Protein AF-A0A537XYC6-F1 (afdb_monomer_lite)

Radius of gyration: 56.8 Å; chains: 1; bounding box: 82×31×164 Å

Foldseek 3Di:
DVPVVVVVVVVVVVVVDDDDDDDDPDDDDPDPPDDPDDPPQDDLDPQWDQDPVRDTDGDDDPPPPPPPPPPDPPPDPDPDPDDDDPPQWDQDVVVRDTDGDD

pLDDT: mean 78.73, std 10.21, range [52.97, 94.44]

Secondary structure (DSSP, 8-state):
-HHHHHHHHHHHHHHT-------PPPPPPPP-PPP----------TTEEE-TTS-EEEPPPPTT---------------PPP-PPPTTEEEEGGGTEEEE--

Structure (mmCIF, N/CA/C/O backbone):
data_AF-A0A537XYC6-F1
#
_entry.id   AF-A0A537XYC6-F1
#
loop_
_atom_site.group_PDB
_atom_site.id
_atom_site.type_symbol
_atom_site.label_atom_id
_atom_site.label_alt_id
_atom_site.label_comp_id
_atom_site.label_asym_id
_atom_site.label_entity_id
_atom_site.label_seq_id
_atom_site.pdbx_PDB_ins_code
_atom_site.Cartn_x
_atom_site.Cartn_y
_atom_site.Cartn_z
_atom_site.occupancy
_atom_site.B_iso_or_equiv
_atom_site.auth_seq_id
_atom_site.auth_comp_id
_atom_site.auth_asym_id
_atom_site.auth_atom_id
_atom_site.pdbx_PDB_model_num
ATOM 1 N N . MET A 1 1 ? -46.114 -16.839 98.854 1.00 58.38 1 MET A N 1
ATOM 2 C CA . MET A 1 1 ? -46.642 -16.604 97.489 1.00 58.38 1 MET A CA 1
ATOM 3 C C . MET A 1 1 ? -46.129 -15.325 96.808 1.00 58.38 1 MET A C 1
ATOM 5 O O . MET A 1 1 ? -46.237 -15.244 95.597 1.00 58.38 1 MET A O 1
ATOM 9 N N . SER A 1 2 ? -45.515 -14.356 97.505 1.00 68.38 2 SER A N 1
ATOM 10 C CA . SER A 1 2 ? -45.094 -13.075 96.896 1.00 68.38 2 SER A CA 1
ATOM 11 C C . SER A 1 2 ? -43.821 -13.126 96.034 1.00 68.38 2 SER A C 1
ATOM 13 O O . SER A 1 2 ? -43.712 -12.383 95.066 1.00 68.38 2 SER A O 1
ATOM 15 N N . LYS A 1 3 ? -42.859 -14.011 96.336 1.00 68.31 3 LYS A N 1
ATOM 16 C CA . LYS A 1 3 ? -41.557 -14.040 95.635 1.00 68.31 3 LYS A CA 1
ATOM 17 C C . LYS A 1 3 ? -41.669 -14.526 94.185 1.00 68.31 3 LYS A C 1
ATOM 19 O O . LYS A 1 3 ? -41.035 -13.961 93.304 1.00 68.31 3 LYS A O 1
ATOM 24 N N . THR A 1 4 ? -42.500 -15.538 93.932 1.00 75.12 4 THR A N 1
ATOM 25 C CA . THR A 1 4 ? -42.738 -16.069 92.579 1.00 75.12 4 THR A CA 1
ATOM 26 C C . THR A 1 4 ? -43.513 -15.077 91.714 1.00 75.12 4 THR A C 1
ATOM 28 O O . THR A 1 4 ? -43.183 -14.910 90.545 1.00 75.12 4 THR A O 1
ATOM 31 N N . ALA A 1 5 ? -44.471 -14.353 92.304 1.00 74.50 5 ALA A N 1
ATOM 32 C CA . ALA A 1 5 ? -45.194 -13.276 91.632 1.00 74.50 5 ALA A CA 1
ATOM 33 C C . ALA A 1 5 ? -44.266 -12.110 91.241 1.00 74.50 5 ALA A C 1
ATOM 35 O O . ALA A 1 5 ? -44.355 -11.618 90.120 1.00 74.50 5 ALA A O 1
ATOM 36 N N . SER A 1 6 ? -43.320 -11.720 92.109 1.00 76.75 6 SER A N 1
ATOM 37 C CA . SER A 1 6 ? -42.313 -10.699 91.771 1.00 76.75 6 SER A CA 1
ATOM 38 C C . SER A 1 6 ? -41.383 -11.121 90.633 1.00 76.75 6 SER A C 1
ATOM 40 O O . SER A 1 6 ? -41.071 -10.299 89.776 1.00 76.75 6 SER A O 1
ATOM 42 N N . ILE A 1 7 ? -40.947 -12.384 90.598 1.00 82.81 7 ILE A N 1
ATOM 43 C CA . ILE A 1 7 ? -40.062 -12.879 89.529 1.00 82.81 7 ILE A CA 1
ATOM 44 C C . ILE A 1 7 ? -40.799 -12.882 88.185 1.00 82.81 7 ILE A C 1
ATOM 46 O O . ILE A 1 7 ? -40.258 -12.400 87.190 1.00 82.81 7 ILE A O 1
ATOM 50 N N . LEU A 1 8 ? -42.049 -13.361 88.167 1.00 79.75 8 LEU A N 1
ATOM 51 C CA . LEU A 1 8 ? -42.872 -13.372 86.958 1.00 79.75 8 LEU A CA 1
ATOM 52 C C . LEU A 1 8 ? -43.135 -11.945 86.448 1.00 79.75 8 LEU A C 1
ATOM 54 O O . LEU A 1 8 ? -43.017 -11.688 85.252 1.00 79.75 8 LEU A O 1
ATOM 58 N N . ALA A 1 9 ? -43.426 -11.009 87.358 1.00 82.75 9 ALA A N 1
ATOM 59 C CA . ALA A 1 9 ? -43.660 -9.608 87.022 1.00 82.75 9 ALA A CA 1
ATOM 60 C C . ALA A 1 9 ? -42.413 -8.933 86.421 1.00 82.75 9 ALA A C 1
ATOM 62 O O . ALA A 1 9 ? -42.525 -8.261 85.397 1.00 82.75 9 ALA A O 1
ATOM 63 N N . CYS A 1 10 ? -41.221 -9.149 86.991 1.00 77.75 10 CYS A N 1
ATOM 64 C CA . CYS A 1 10 ? -39.975 -8.603 86.436 1.00 77.75 10 CYS A CA 1
ATOM 65 C C . CYS A 1 10 ? -39.657 -9.154 85.039 1.00 77.75 10 CYS A C 1
ATOM 67 O O . CYS A 1 10 ? -39.234 -8.394 84.169 1.00 77.75 10 CYS A O 1
ATOM 69 N N . GLY A 1 11 ? -39.876 -10.454 84.809 1.00 79.56 11 GLY A N 1
ATOM 70 C CA . GLY A 1 11 ? -39.662 -11.064 83.493 1.00 79.56 11 GLY A CA 1
ATOM 71 C C . GLY A 1 11 ? -40.586 -10.479 82.422 1.00 79.56 11 GLY A C 1
ATOM 72 O O . GLY A 1 11 ? -40.138 -10.162 81.320 1.00 79.56 11 GLY A O 1
ATOM 73 N N . LEU A 1 12 ? -41.856 -10.257 82.774 1.00 80.50 12 LEU A N 1
ATOM 74 C CA . LEU A 1 12 ? -42.835 -9.637 81.882 1.00 80.50 12 LEU A CA 1
ATOM 75 C C . LEU A 1 12 ? -42.447 -8.193 81.551 1.00 80.50 12 LEU A C 1
ATOM 77 O O . LEU A 1 12 ? -42.420 -7.831 80.380 1.00 80.50 12 LEU A O 1
ATOM 81 N N . VAL A 1 13 ? -42.047 -7.396 82.547 1.00 79.88 13 VAL A N 1
ATOM 82 C CA . VAL A 1 13 ? -41.600 -6.008 82.333 1.00 79.88 13 VAL A CA 1
ATOM 83 C C . VAL A 1 13 ? -40.359 -5.937 81.437 1.00 79.88 13 VAL A C 1
ATOM 85 O O . VAL A 1 13 ? -40.307 -5.096 80.543 1.00 79.88 13 VAL A O 1
ATOM 88 N N . ALA A 1 14 ? -39.390 -6.841 81.608 1.00 72.38 14 ALA A N 1
ATOM 89 C CA . ALA A 1 14 ? -38.181 -6.870 80.783 1.00 72.38 14 ALA A CA 1
ATOM 90 C C . ALA A 1 14 ? -38.474 -7.179 79.302 1.00 72.38 14 ALA A C 1
ATOM 92 O O . ALA A 1 14 ? -37.805 -6.644 78.422 1.00 72.38 14 ALA A O 1
ATOM 93 N N . SER A 1 15 ? -39.501 -7.989 79.018 1.00 72.25 15 SER A N 1
ATOM 94 C CA . SER A 1 15 ? -39.877 -8.363 77.646 1.00 72.25 15 SER A CA 1
ATOM 95 C C . SER A 1 15 ? -40.546 -7.247 76.830 1.00 72.25 15 SER A C 1
ATOM 97 O O . SER A 1 15 ? -40.626 -7.353 75.609 1.00 72.25 15 SER A O 1
ATOM 99 N N . ILE A 1 16 ? -41.000 -6.167 77.478 1.00 76.12 16 ILE A N 1
ATOM 100 C CA . ILE A 1 16 ? -41.670 -5.037 76.806 1.00 76.12 16 ILE A CA 1
ATOM 101 C C . ILE A 1 16 ? -40.639 -4.067 76.197 1.00 76.12 16 ILE A C 1
ATOM 103 O O . ILE A 1 16 ? -40.950 -3.317 75.271 1.00 76.12 16 ILE A O 1
ATOM 107 N N . PHE A 1 17 ? -39.387 -4.097 76.664 1.00 73.50 17 PHE A N 1
ATOM 108 C CA . PHE A 1 17 ? -38.320 -3.247 76.140 1.00 73.50 17 PHE A CA 1
ATOM 109 C C . PHE A 1 17 ? -37.751 -3.829 74.843 1.00 73.50 17 PHE A C 1
ATOM 111 O O . PHE A 1 17 ? -36.822 -4.633 74.842 1.00 73.50 17 PHE A O 1
ATOM 118 N N . SER A 1 18 ? -38.318 -3.404 73.715 1.00 72.56 18 SER A N 1
ATOM 119 C CA . SER A 1 18 ? -37.757 -3.666 72.389 1.00 72.56 18 SER A CA 1
ATOM 120 C C . SER A 1 18 ? -36.712 -2.604 72.048 1.00 72.56 18 SER A C 1
ATOM 122 O O . SER A 1 18 ? -37.028 -1.420 71.940 1.00 72.56 18 SER A O 1
ATOM 124 N N . PHE A 1 19 ? -35.459 -3.017 71.870 1.00 71.88 19 PHE A N 1
ATOM 125 C CA . PHE A 1 19 ? -34.421 -2.149 71.320 1.00 71.88 19 PHE A CA 1
ATOM 126 C C . PHE A 1 19 ? -34.600 -2.081 69.802 1.00 71.88 19 PHE A C 1
ATOM 128 O O . PHE A 1 19 ? -34.499 -3.096 69.115 1.00 71.88 19 PHE A O 1
ATOM 135 N N . ASN A 1 20 ? -34.874 -0.893 69.263 1.00 70.81 20 ASN A N 1
ATOM 136 C CA . ASN A 1 20 ? -34.903 -0.702 67.817 1.00 70.81 20 ASN A CA 1
ATOM 137 C C . ASN A 1 20 ? -33.466 -0.787 67.280 1.00 70.81 20 ASN A C 1
ATOM 139 O O . ASN A 1 20 ? -32.637 0.078 67.562 1.00 70.81 20 ASN A O 1
ATOM 143 N N . ALA A 1 21 ? -33.157 -1.830 66.509 1.00 71.50 21 ALA A N 1
ATOM 144 C CA . ALA A 1 21 ? -31.910 -1.903 65.760 1.00 71.50 21 ALA A CA 1
ATOM 145 C C . ALA A 1 21 ? -32.024 -0.978 64.542 1.00 71.50 21 ALA A C 1
ATOM 147 O O . ALA A 1 21 ? -32.682 -1.304 63.555 1.00 71.50 21 ALA A O 1
ATOM 148 N N . HIS A 1 22 ? -31.423 0.207 64.620 1.00 71.12 22 HIS A N 1
ATOM 149 C CA . HIS A 1 22 ? -31.373 1.124 63.486 1.00 71.12 22 HIS A CA 1
ATOM 150 C C . HIS A 1 22 ? -30.226 0.691 62.568 1.00 71.12 22 HIS A C 1
ATOM 152 O O . HIS A 1 22 ? -29.055 0.894 62.887 1.00 71.12 22 HIS A O 1
ATOM 158 N N . ALA A 1 23 ? -30.549 0.079 61.429 1.00 69.75 23 ALA A N 1
ATOM 159 C CA . ALA A 1 23 ? -29.589 -0.052 60.343 1.00 69.75 23 ALA A CA 1
ATOM 160 C C . ALA A 1 23 ? -29.431 1.328 59.695 1.00 69.75 23 ALA A C 1
ATOM 162 O O . ALA A 1 23 ? -30.391 1.875 59.152 1.00 69.75 23 ALA A O 1
ATOM 163 N N . PHE A 1 24 ? -28.236 1.915 59.771 1.00 75.62 24 PHE A N 1
ATOM 164 C CA . PHE A 1 24 ? -27.936 3.081 58.947 1.00 75.62 24 PHE A CA 1
ATOM 165 C C . PHE A 1 24 ? -28.016 2.667 57.473 1.00 75.62 24 PHE A C 1
ATOM 167 O O . PHE A 1 24 ? -27.570 1.564 57.137 1.00 75.62 24 PHE A O 1
ATOM 174 N N . PRO A 1 25 ? -28.572 3.509 56.584 1.00 72.06 25 PRO A N 1
ATOM 175 C CA . PRO A 1 25 ? -28.483 3.241 55.160 1.00 72.06 25 PRO A CA 1
ATOM 176 C C . PRO A 1 25 ? -27.003 3.098 54.797 1.00 72.06 25 PRO A C 1
ATOM 178 O O . PRO A 1 25 ? -26.179 3.940 55.162 1.00 72.06 25 PRO A O 1
ATOM 181 N N . GLY A 1 26 ? -26.665 1.996 54.124 1.00 72.06 26 GLY A N 1
ATOM 182 C CA . GLY A 1 26 ? -25.331 1.809 53.569 1.00 72.06 26 GLY A CA 1
ATOM 183 C C . GLY A 1 26 ? -24.992 3.005 52.685 1.00 72.06 26 GLY A C 1
ATOM 184 O O . GLY A 1 26 ? -25.859 3.513 51.972 1.00 72.06 26 GLY A O 1
ATOM 185 N N . SER A 1 27 ? -23.753 3.488 52.770 1.00 77.38 27 SER A N 1
ATOM 186 C CA . SER A 1 27 ? -23.312 4.629 51.970 1.00 77.38 27 SER A CA 1
ATOM 187 C C . SER A 1 27 ? -23.618 4.384 50.494 1.00 77.38 27 SER A C 1
ATOM 189 O O . SER A 1 27 ? -23.333 3.298 49.982 1.00 77.38 27 SER A O 1
ATOM 191 N N . SER A 1 28 ? -24.141 5.396 49.803 1.00 74.12 28 SER A N 1
ATOM 192 C CA . SER A 1 28 ? -24.266 5.375 48.348 1.00 74.12 28 SER A CA 1
ATOM 193 C C . SER A 1 28 ? -22.919 4.992 47.735 1.00 74.12 28 SER A C 1
ATOM 195 O O . SER A 1 28 ? -21.891 5.568 48.101 1.00 74.12 28 SER A O 1
ATOM 197 N N . ALA A 1 29 ? -22.909 4.032 46.809 1.00 74.44 29 ALA A N 1
ATOM 198 C CA . ALA A 1 29 ? -21.708 3.750 46.035 1.00 74.44 29 ALA A CA 1
ATOM 199 C C . ALA A 1 29 ? -21.239 5.045 45.337 1.00 74.44 29 ALA A C 1
ATOM 201 O O . ALA A 1 29 ? -22.090 5.848 44.920 1.00 74.44 29 ALA A O 1
ATOM 202 N N . PRO A 1 30 ? -19.916 5.270 45.207 1.00 72.31 30 PRO A N 1
ATOM 203 C CA . PRO A 1 30 ? -19.398 6.373 44.413 1.00 72.31 30 PRO A CA 1
ATOM 204 C C . PRO A 1 30 ? -20.050 6.343 43.031 1.00 72.31 30 PRO A C 1
ATOM 206 O O . PRO A 1 30 ? -19.964 5.346 42.314 1.00 72.31 30 PRO A O 1
ATOM 209 N N . GLN A 1 31 ? -20.746 7.423 42.682 1.00 70.88 31 GLN A N 1
ATOM 210 C CA . GLN A 1 31 ? -21.244 7.612 41.327 1.00 70.88 31 GLN A CA 1
ATOM 211 C C . GLN A 1 31 ? -19.989 7.727 40.453 1.00 70.88 31 GLN A C 1
ATOM 213 O O . GLN A 1 31 ? -19.171 8.619 40.687 1.00 70.88 31 GLN A O 1
ATOM 218 N N . VAL A 1 32 ? -19.791 6.825 39.490 1.00 71.44 32 VAL A N 1
ATOM 219 C CA . VAL A 1 32 ? -18.728 7.011 38.497 1.00 71.44 32 VAL A CA 1
ATOM 220 C C . VAL A 1 32 ? -19.099 8.266 37.718 1.00 71.44 32 VAL A C 1
ATOM 222 O O . VAL A 1 32 ? -20.121 8.285 37.032 1.00 71.44 32 VAL A O 1
ATOM 225 N N . ALA A 1 33 ? -18.319 9.334 37.894 1.00 72.00 33 ALA A N 1
ATOM 226 C CA . ALA A 1 33 ? -18.504 10.566 37.145 1.00 72.00 33 ALA A CA 1
ATOM 227 C C . ALA A 1 33 ? -18.507 10.234 35.648 1.00 72.00 33 ALA A C 1
ATOM 229 O O . ALA A 1 33 ? -17.676 9.447 35.185 1.00 72.00 33 ALA A O 1
ATOM 230 N N . ALA A 1 34 ? -19.457 10.803 34.904 1.00 69.81 34 ALA A N 1
ATOM 231 C CA . ALA A 1 34 ? -19.439 10.706 33.454 1.00 69.81 34 ALA A CA 1
ATOM 232 C C . ALA A 1 34 ? -18.068 11.189 32.960 1.00 69.81 34 ALA A C 1
ATOM 234 O O . ALA A 1 34 ? -17.579 12.230 33.393 1.00 69.81 34 ALA A O 1
ATOM 235 N N . SER A 1 35 ? -17.417 10.384 32.122 1.00 70.56 35 SER A N 1
ATOM 236 C CA . SER A 1 35 ? -16.099 10.715 31.592 1.00 70.56 35 SER A CA 1
ATOM 237 C C . SER A 1 35 ? -16.202 11.980 30.739 1.00 70.56 35 SER A C 1
ATOM 239 O O . SER A 1 35 ? -16.887 11.966 29.719 1.00 70.56 35 SER A O 1
ATOM 241 N N . ASP A 1 36 ? -15.475 13.037 31.107 1.00 70.19 36 ASP A N 1
ATOM 242 C CA . ASP A 1 36 ? -15.291 14.241 30.276 1.00 70.19 36 ASP A CA 1
ATOM 243 C C . ASP A 1 36 ? -14.442 13.965 29.012 1.00 70.19 36 ASP A C 1
ATOM 245 O O . ASP A 1 36 ? -14.130 14.868 28.234 1.00 70.19 36 ASP A O 1
ATOM 249 N N . ILE A 1 37 ? -14.040 12.710 28.782 1.00 70.94 37 ILE A N 1
ATOM 250 C CA . ILE A 1 37 ? -13.275 12.299 27.606 1.00 70.94 37 ILE A CA 1
ATOM 251 C C . ILE A 1 37 ? -14.238 11.996 26.459 1.00 70.94 37 ILE A C 1
ATOM 253 O O . ILE A 1 37 ? -14.828 10.918 26.380 1.00 70.94 37 ILE A O 1
ATOM 257 N N . ILE A 1 38 ? -14.341 12.938 25.524 1.00 69.00 38 ILE A N 1
ATOM 258 C CA . ILE A 1 38 ? -14.918 12.693 24.201 1.00 69.00 38 ILE A CA 1
ATOM 259 C C . ILE A 1 38 ? -13.915 11.839 23.421 1.00 69.00 38 ILE A C 1
ATOM 261 O O . ILE A 1 38 ? -12.792 12.277 23.166 1.00 69.00 38 ILE A O 1
ATOM 265 N N . GLU A 1 39 ? -14.300 10.621 23.032 1.00 69.44 39 GLU A N 1
ATOM 266 C CA . GLU A 1 39 ? -13.439 9.770 22.212 1.00 69.44 39 GLU A CA 1
ATOM 267 C C . GLU A 1 39 ? -13.253 10.406 20.825 1.00 69.44 39 GLU A C 1
ATOM 269 O O . GLU A 1 39 ? -14.094 10.303 19.927 1.00 69.44 39 GLU A O 1
ATOM 274 N N . VAL A 1 40 ? -12.123 11.087 20.632 1.00 67.12 40 VAL A N 1
ATOM 275 C CA . VAL A 1 40 ? -11.683 11.553 19.317 1.00 67.12 40 VAL A CA 1
ATOM 276 C C . VAL A 1 40 ? -11.243 10.319 18.545 1.00 67.12 40 VAL A C 1
ATOM 278 O O . VAL A 1 40 ? -10.089 9.930 18.636 1.00 67.12 40 VAL A O 1
ATOM 281 N N . ARG A 1 41 ? -12.207 9.690 17.857 1.00 70.69 41 ARG A N 1
ATOM 282 C CA . ARG A 1 41 ? -12.093 8.599 16.872 1.00 70.69 41 ARG A CA 1
ATOM 283 C C . ARG A 1 41 ? -10.851 7.703 17.090 1.00 70.69 41 ARG A C 1
ATOM 285 O O . ARG A 1 41 ? -9.742 8.107 16.758 1.00 70.69 41 ARG A O 1
ATOM 292 N N . GLY A 1 42 ? -11.037 6.459 17.546 1.00 81.88 42 GLY A N 1
ATOM 293 C CA . GLY A 1 42 ? -9.963 5.534 17.959 1.00 81.88 42 GLY A CA 1
ATOM 294 C C . GLY A 1 42 ? -8.756 5.356 17.017 1.00 81.88 42 GLY A C 1
ATOM 295 O O . GLY A 1 42 ? -8.755 5.751 15.860 1.00 81.88 42 GLY A O 1
ATOM 296 N N . PHE A 1 43 ? -7.666 4.767 17.484 1.00 85.94 43 PHE A N 1
ATOM 297 C CA . PHE A 1 43 ? -6.454 4.600 16.672 1.00 85.94 43 PHE A CA 1
ATOM 298 C C . PHE A 1 43 ? -6.675 3.689 15.437 1.00 85.94 43 PHE A C 1
ATOM 300 O O . PHE A 1 43 ? -7.309 2.646 15.551 1.00 85.94 43 PHE A O 1
ATOM 307 N N . CYS A 1 44 ? -6.139 4.054 14.259 1.00 89.69 44 CYS A N 1
ATOM 308 C CA . CYS A 1 44 ? -6.302 3.263 13.021 1.00 89.69 44 CYS A CA 1
ATOM 309 C C . CYS A 1 44 ? -5.401 2.021 12.921 1.00 89.69 44 CYS A C 1
ATOM 311 O O . CYS A 1 44 ? -5.596 1.211 12.019 1.00 89.69 44 CYS A O 1
ATOM 313 N N . GLY A 1 45 ? -4.422 1.866 13.812 1.00 91.12 45 GLY A N 1
ATOM 314 C CA . GLY A 1 45 ? -3.405 0.822 13.700 1.00 91.12 45 GLY A CA 1
ATOM 315 C C . GLY A 1 45 ? -2.114 1.313 13.039 1.00 91.12 45 GLY A C 1
ATOM 316 O O . GLY A 1 45 ? -2.086 2.311 12.317 1.00 91.12 45 GLY A O 1
ATOM 317 N N . LEU A 1 46 ? -1.017 0.599 13.301 1.00 89.88 46 LEU A N 1
ATOM 318 C CA . LEU A 1 46 ? 0.278 0.842 12.662 1.00 89.88 46 LEU A CA 1
ATOM 319 C C . LEU A 1 46 ? 0.185 0.559 11.157 1.00 89.88 46 LEU A C 1
ATOM 321 O O . LEU A 1 46 ? -0.299 -0.495 10.757 1.00 89.88 46 LEU A O 1
ATOM 325 N N . GLY A 1 47 ? 0.672 1.483 10.327 1.00 89.25 47 GLY A N 1
ATOM 326 C CA . GLY A 1 47 ? 0.624 1.340 8.866 1.00 89.25 47 GLY A CA 1
ATOM 327 C C . GLY A 1 47 ? -0.669 1.839 8.213 1.00 89.25 47 GLY A C 1
ATOM 328 O O . GLY A 1 47 ? -0.812 1.69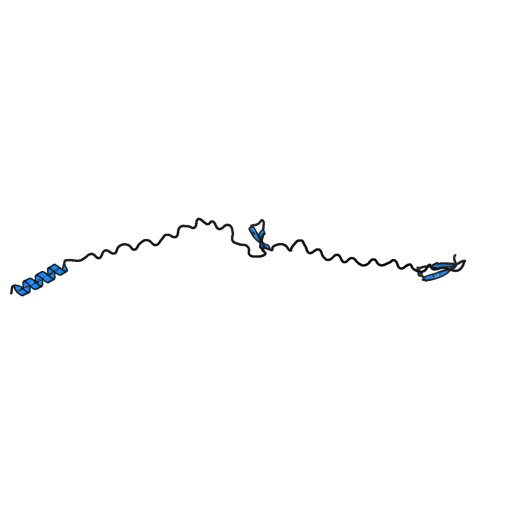2 7.003 1.00 89.25 47 GLY A O 1
ATOM 329 N N . PHE A 1 48 ? -1.579 2.450 8.978 1.00 92.81 48 PHE A N 1
ATOM 330 C CA . PHE A 1 48 ? -2.840 3.000 8.482 1.00 92.81 48 PHE A CA 1
ATOM 331 C C . PHE A 1 48 ? -3.036 4.443 8.960 1.00 92.81 48 PHE A C 1
ATOM 333 O O . PHE A 1 48 ? -2.614 4.813 10.058 1.00 92.81 48 PHE A O 1
ATOM 340 N N . HIS A 1 49 ? -3.720 5.255 8.157 1.00 91.69 49 HIS A N 1
ATOM 341 C CA . HIS A 1 49 ? -4.131 6.613 8.520 1.00 91.69 49 HIS A CA 1
ATOM 342 C C . HIS A 1 49 ? -5.614 6.827 8.217 1.00 91.69 49 HIS A C 1
ATOM 344 O O . HIS A 1 49 ? -6.253 6.031 7.532 1.00 91.69 49 HIS A O 1
ATOM 350 N N . ARG A 1 50 ? -6.196 7.906 8.746 1.00 92.31 50 ARG A N 1
ATOM 351 C CA . ARG A 1 50 ? -7.576 8.276 8.417 1.00 92.31 50 ARG A CA 1
ATOM 352 C C . ARG A 1 50 ? -7.644 8.933 7.052 1.00 92.31 50 ARG A C 1
ATOM 354 O O . ARG A 1 50 ? -7.027 9.973 6.845 1.00 92.31 50 ARG A O 1
ATOM 361 N N . GLY A 1 51 ? -8.437 8.349 6.162 1.00 90.25 51 GLY A N 1
ATOM 362 C CA . GLY A 1 51 ? -8.767 8.948 4.880 1.00 90.25 51 GLY A CA 1
ATOM 363 C C . GLY A 1 51 ? -9.789 10.090 5.012 1.00 90.25 51 GLY A C 1
ATOM 364 O O . GLY A 1 51 ? -10.399 10.267 6.071 1.00 90.25 51 GLY A O 1
ATOM 365 N N . PRO A 1 52 ? -10.050 10.831 3.922 1.00 90.06 52 PRO A N 1
ATOM 366 C CA . PRO A 1 52 ? -10.966 11.979 3.915 1.00 90.06 52 PRO A CA 1
ATOM 367 C C . PRO A 1 52 ? -12.406 11.642 4.327 1.00 90.06 52 PRO A C 1
ATOM 369 O O . PRO A 1 52 ? -13.096 12.465 4.917 1.00 90.06 52 PRO A O 1
ATOM 372 N N . TYR A 1 53 ? -12.844 10.408 4.065 1.00 91.50 53 TYR A N 1
ATOM 373 C CA . TYR A 1 53 ? -14.174 9.908 4.431 1.00 91.50 53 TYR A CA 1
ATOM 374 C C . TYR A 1 53 ? -14.228 9.292 5.840 1.00 91.50 53 TYR A C 1
ATOM 376 O O . TYR A 1 53 ? -15.221 8.681 6.221 1.00 91.50 53 TYR A O 1
ATOM 384 N N . GLY A 1 54 ? -13.155 9.419 6.628 1.00 88.88 54 GLY A N 1
ATOM 385 C CA . GLY A 1 54 ? -13.092 8.957 8.016 1.00 88.88 54 GLY A CA 1
ATOM 386 C C . GLY A 1 54 ? -12.774 7.471 8.211 1.00 88.88 54 GLY A C 1
ATOM 387 O O . GLY A 1 54 ? -12.563 7.062 9.354 1.00 88.88 54 GLY A O 1
ATOM 388 N N . ALA A 1 55 ? -12.694 6.683 7.135 1.00 90.75 55 ALA A N 1
ATOM 389 C CA . ALA A 1 55 ? -12.227 5.297 7.170 1.00 90.75 55 ALA A CA 1
ATOM 390 C C . ALA A 1 55 ? -10.707 5.216 7.402 1.00 90.75 55 ALA A C 1
ATOM 392 O O . ALA A 1 55 ? -9.961 6.098 6.975 1.00 90.75 55 ALA A O 1
ATOM 393 N N . CYS A 1 56 ? -10.242 4.147 8.050 1.00 92.38 56 CYS A N 1
ATOM 394 C CA . CYS A 1 56 ? -8.815 3.844 8.140 1.00 92.38 56 CYS A CA 1
ATOM 395 C C . CYS A 1 56 ? -8.345 3.217 6.821 1.00 92.38 56 CYS A C 1
ATOM 397 O O . CYS A 1 56 ? -8.883 2.198 6.392 1.00 92.38 56 CYS A O 1
ATOM 399 N N . VAL A 1 57 ? -7.362 3.836 6.173 1.00 92.75 57 VAL A N 1
ATOM 400 C CA . VAL A 1 57 ? -6.801 3.411 4.886 1.00 92.75 57 VAL A CA 1
ATOM 401 C C . VAL A 1 57 ? -5.314 3.075 5.041 1.00 92.75 57 VAL A C 1
ATOM 403 O O . VAL A 1 57 ? -4.655 3.665 5.903 1.00 92.75 57 VAL A O 1
ATOM 406 N N . PRO A 1 58 ? -4.766 2.132 4.250 1.00 91.62 58 PRO A N 1
ATOM 407 C CA . PRO A 1 58 ? -3.343 1.812 4.293 1.00 91.62 58 PRO A CA 1
ATOM 408 C C . PRO A 1 58 ? -2.490 3.046 4.003 1.00 91.62 58 PRO A C 1
ATOM 410 O O . PRO A 1 58 ? -2.826 3.872 3.150 1.00 91.62 58 PRO A O 1
ATOM 413 N N . ASN A 1 59 ? -1.353 3.157 4.680 1.00 88.38 59 ASN A N 1
ATOM 414 C CA . ASN A 1 59 ? -0.317 4.093 4.279 1.00 88.38 59 ASN A CA 1
ATOM 415 C C . ASN A 1 59 ? 0.152 3.708 2.873 1.00 88.38 59 ASN A C 1
ATOM 417 O O . ASN A 1 59 ? 0.413 2.536 2.598 1.00 88.38 59 ASN A O 1
ATOM 421 N N . GLY A 1 60 ? 0.218 4.691 1.973 1.00 80.12 60 GLY A N 1
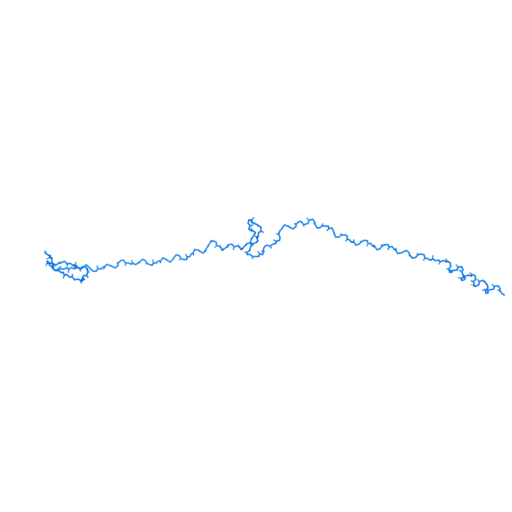ATOM 422 C CA . GLY A 1 60 ? 0.745 4.467 0.632 1.00 80.12 60 GLY A CA 1
ATOM 423 C C . GLY A 1 60 ? 2.154 3.879 0.698 1.00 80.12 60 GLY A C 1
ATOM 424 O O . GLY A 1 60 ? 2.892 4.110 1.660 1.00 80.12 60 GLY A O 1
ATOM 425 N N . VAL A 1 61 ? 2.533 3.119 -0.332 1.00 71.19 61 VAL A N 1
ATOM 426 C CA . VAL A 1 61 ? 3.937 2.737 -0.508 1.00 71.19 61 VAL A CA 1
ATOM 427 C C . VAL A 1 61 ? 4.787 4.011 -0.494 1.00 71.19 61 VAL A C 1
ATOM 429 O O . VAL A 1 61 ? 4.356 5.016 -1.069 1.00 71.19 61 VAL A O 1
ATOM 432 N N . PRO A 1 62 ? 5.965 4.013 0.159 1.00 65.62 62 PRO A N 1
ATOM 433 C CA . PRO A 1 62 ? 6.881 5.137 0.066 1.00 65.62 62 PRO A CA 1
ATOM 434 C C . PRO A 1 62 ? 7.045 5.486 -1.411 1.00 65.62 62 PRO A C 1
ATOM 436 O O . PRO A 1 62 ? 7.355 4.606 -2.220 1.00 65.62 62 PRO A O 1
ATOM 439 N N . TYR A 1 63 ? 6.773 6.738 -1.774 1.00 54.22 63 TYR A N 1
ATOM 440 C CA . TYR A 1 63 ? 7.051 7.269 -3.104 1.00 54.22 63 TYR A CA 1
ATOM 441 C C . TYR A 1 63 ? 8.561 7.116 -3.342 1.00 54.22 63 TYR A C 1
ATOM 443 O O . TYR A 1 63 ? 9.358 7.942 -2.909 1.00 54.22 63 TYR A O 1
ATOM 451 N N . GLY A 1 64 ? 8.970 5.979 -3.895 1.00 52.97 64 GLY A N 1
ATOM 452 C CA . GLY A 1 64 ? 10.366 5.551 -3.837 1.00 52.97 64 GLY A CA 1
ATOM 453 C C . GLY A 1 64 ? 10.672 4.234 -4.540 1.00 52.97 64 GLY A C 1
ATOM 454 O O . GLY A 1 64 ? 11.842 3.922 -4.726 1.00 52.97 64 GLY A O 1
ATOM 455 N N . TYR A 1 65 ? 9.668 3.496 -5.025 1.00 57.94 65 TYR A N 1
ATOM 456 C CA . TYR A 1 65 ? 9.905 2.490 -6.062 1.00 57.94 65 TYR A CA 1
ATOM 457 C C . TYR A 1 65 ? 10.103 3.186 -7.411 1.00 57.94 65 TYR A C 1
ATOM 459 O O . TYR A 1 65 ? 9.271 3.111 -8.312 1.00 57.94 65 TYR A O 1
ATOM 467 N N . VAL A 1 66 ? 11.226 3.891 -7.544 1.00 63.75 66 VAL A N 1
ATOM 468 C CA . VAL A 1 66 ? 11.810 4.129 -8.859 1.00 63.75 66 VAL A CA 1
ATOM 469 C C . VAL A 1 66 ? 12.303 2.760 -9.310 1.00 63.75 66 VAL A C 1
ATOM 471 O O . VAL A 1 66 ? 13.214 2.198 -8.702 1.00 63.75 66 VAL A O 1
ATOM 474 N N . ALA A 1 67 ? 11.658 2.180 -10.322 1.00 66.62 67 ALA A N 1
ATOM 475 C CA . ALA A 1 67 ? 12.202 0.996 -10.972 1.00 66.62 67 ALA A CA 1
ATOM 476 C C . ALA A 1 67 ? 13.657 1.309 -11.368 1.00 66.62 67 ALA A C 1
ATOM 478 O O . ALA A 1 67 ? 13.897 2.392 -11.910 1.00 66.62 67 ALA A O 1
ATOM 479 N N . PRO A 1 68 ? 14.634 0.434 -11.071 1.00 67.12 68 PRO A N 1
ATOM 480 C CA . PRO A 1 68 ? 16.019 0.704 -11.419 1.00 67.12 68 PRO A CA 1
ATOM 481 C C . PRO A 1 68 ? 16.105 1.000 -12.917 1.00 67.12 68 PRO A C 1
ATOM 483 O O . PRO A 1 68 ? 15.699 0.187 -13.747 1.00 67.12 68 PRO A O 1
ATOM 486 N N . VAL A 1 69 ? 16.597 2.194 -13.257 1.00 71.25 69 VAL A N 1
ATOM 487 C CA . VAL A 1 69 ? 16.871 2.570 -14.643 1.00 71.25 69 VAL A CA 1
ATOM 488 C C . VAL A 1 69 ? 18.017 1.683 -15.110 1.00 71.25 69 VAL A C 1
ATOM 490 O O . VAL A 1 69 ? 19.177 1.914 -14.775 1.00 71.25 69 VAL A O 1
ATOM 493 N N . VAL A 1 70 ? 17.686 0.627 -15.851 1.00 71.62 70 VAL A N 1
ATOM 494 C CA . VAL A 1 70 ? 18.680 -0.205 -16.524 1.00 71.62 70 VAL A CA 1
ATOM 495 C C . VAL A 1 70 ? 19.233 0.623 -17.677 1.00 71.62 70 VAL A C 1
ATOM 497 O O . VAL A 1 70 ? 18.620 0.725 -18.738 1.00 71.62 70 VAL A O 1
ATOM 500 N N . VAL A 1 71 ? 20.385 1.257 -17.461 1.00 73.81 71 VAL A N 1
ATOM 501 C CA . VAL A 1 71 ? 21.143 1.868 -18.553 1.00 73.81 71 VAL A CA 1
ATOM 502 C C . VAL A 1 71 ? 21.719 0.717 -19.367 1.00 73.81 71 VAL A C 1
ATOM 504 O O . VAL A 1 71 ? 22.681 0.071 -18.948 1.00 73.81 71 VAL A O 1
ATOM 507 N N . ALA A 1 72 ? 21.101 0.419 -20.511 1.00 77.31 72 ALA A N 1
ATOM 508 C CA . ALA A 1 72 ? 21.693 -0.501 -21.467 1.00 77.31 72 ALA A CA 1
ATOM 509 C C . ALA A 1 72 ? 23.075 0.049 -21.865 1.00 77.31 72 ALA A C 1
ATOM 511 O O . ALA A 1 72 ? 23.180 1.241 -22.177 1.00 77.31 72 ALA A O 1
ATOM 512 N N . PRO A 1 73 ? 24.143 -0.767 -21.833 1.00 72.62 73 PRO A N 1
ATOM 513 C CA . PRO A 1 73 ? 25.438 -0.321 -22.314 1.00 72.62 73 PRO A CA 1
ATOM 514 C C . PR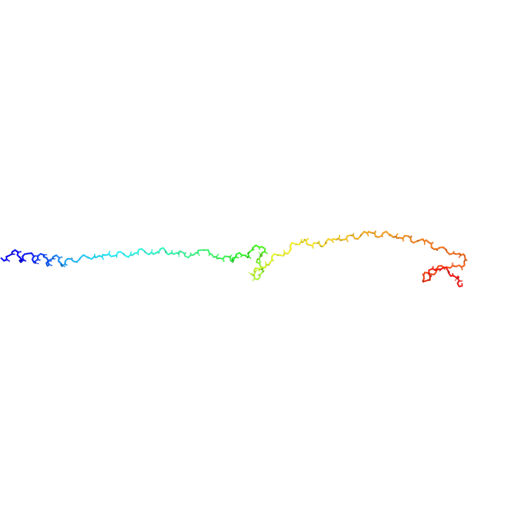O A 1 73 ? 25.295 0.135 -23.766 1.00 72.62 73 PRO A C 1
ATOM 516 O O . PRO A 1 73 ? 24.618 -0.514 -24.566 1.00 72.62 73 PRO A O 1
ATOM 519 N N . TYR A 1 74 ? 25.922 1.266 -24.096 1.00 73.00 74 TYR A N 1
ATOM 520 C CA . TYR A 1 74 ? 25.992 1.755 -25.467 1.00 73.00 74 TYR A CA 1
ATOM 521 C C . TYR A 1 74 ? 26.553 0.639 -26.352 1.00 73.00 74 TYR A C 1
ATOM 523 O O . TYR A 1 74 ? 27.712 0.249 -26.211 1.00 73.00 74 TYR A O 1
ATOM 531 N N . ALA A 1 75 ? 25.728 0.115 -27.260 1.00 72.94 75 ALA A N 1
ATOM 532 C CA . ALA A 1 75 ? 26.214 -0.755 -28.315 1.00 72.94 75 ALA A CA 1
ATOM 533 C C . ALA A 1 75 ? 27.122 0.101 -29.201 1.00 72.94 75 ALA A C 1
ATOM 535 O O . ALA A 1 75 ? 26.650 1.013 -29.883 1.00 72.94 75 ALA A O 1
ATOM 536 N N . ALA A 1 76 ? 28.432 -0.140 -29.140 1.00 72.75 76 ALA A N 1
ATOM 537 C CA . ALA A 1 76 ? 29.361 0.518 -30.042 1.00 72.75 76 ALA A CA 1
ATOM 538 C C . ALA A 1 76 ? 28.908 0.238 -31.486 1.00 72.75 76 ALA A C 1
ATOM 540 O O . ALA A 1 76 ? 28.605 -0.918 -31.804 1.00 72.75 76 ALA A O 1
ATOM 541 N N . PRO A 1 77 ? 28.832 1.255 -32.364 1.00 69.31 77 PRO A N 1
ATOM 542 C CA . PRO A 1 77 ? 28.507 1.018 -33.757 1.00 69.31 77 PRO A CA 1
ATOM 543 C C . PRO A 1 77 ? 29.601 0.127 -34.346 1.00 69.31 77 PRO A C 1
ATOM 545 O O . PRO A 1 77 ? 30.759 0.528 -34.464 1.00 69.31 77 PRO A O 1
ATOM 548 N N . VAL A 1 78 ? 29.237 -1.108 -34.687 1.00 73.19 78 VAL A N 1
ATOM 549 C CA . VAL A 1 78 ? 30.097 -1.996 -35.465 1.00 73.19 78 VAL A CA 1
ATOM 550 C C . VAL A 1 78 ? 30.306 -1.331 -36.817 1.00 73.19 78 VAL A C 1
ATOM 552 O O . VAL A 1 78 ? 29.389 -1.253 -37.633 1.00 73.19 78 VAL A O 1
ATOM 555 N N . VAL A 1 79 ? 31.511 -0.805 -37.042 1.00 72.25 79 VAL A N 1
ATOM 556 C CA . VAL A 1 79 ? 31.910 -0.298 -38.354 1.00 72.25 79 VAL A CA 1
ATOM 557 C C . VAL A 1 79 ? 31.993 -1.505 -39.276 1.00 72.25 79 VAL A C 1
ATOM 559 O O . VAL A 1 79 ? 32.962 -2.263 -39.240 1.00 72.25 79 VAL A O 1
ATOM 562 N N . ALA A 1 80 ? 30.949 -1.715 -40.077 1.00 71.75 80 ALA A N 1
ATOM 563 C CA . ALA A 1 80 ? 30.982 -2.728 -41.115 1.00 71.75 80 ALA A CA 1
ATOM 564 C C . ALA A 1 80 ? 32.140 -2.401 -42.076 1.00 71.75 80 ALA A C 1
ATOM 566 O O . ALA A 1 80 ? 32.311 -1.234 -42.454 1.00 71.75 80 ALA A O 1
ATOM 567 N N . PRO A 1 81 ? 32.961 -3.390 -42.468 1.00 72.56 81 PRO A N 1
ATOM 568 C CA . PRO A 1 81 ? 34.011 -3.156 -43.442 1.00 72.56 81 PRO A CA 1
ATOM 569 C C . PRO A 1 81 ? 33.400 -2.590 -44.726 1.00 72.56 81 PRO A C 1
ATOM 571 O O . PRO A 1 81 ? 32.380 -3.076 -45.218 1.00 72.56 81 PRO A O 1
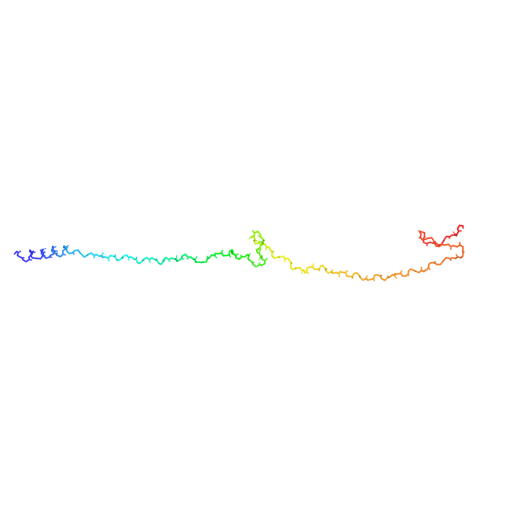ATOM 574 N N . ARG A 1 82 ? 34.028 -1.540 -45.265 1.00 75.75 82 ARG A N 1
ATOM 575 C CA . ARG A 1 82 ? 33.631 -0.953 -46.548 1.00 75.75 82 ARG A CA 1
ATOM 576 C C . ARG A 1 82 ? 33.707 -2.035 -47.627 1.00 75.75 82 ARG A C 1
ATOM 578 O O . ARG A 1 82 ? 34.779 -2.583 -47.879 1.00 75.75 82 ARG A O 1
ATOM 585 N N . VAL A 1 83 ? 32.578 -2.358 -48.252 1.00 85.00 83 VAL A N 1
ATOM 586 C CA . VAL A 1 83 ? 32.564 -3.315 -49.361 1.00 85.00 83 VAL A CA 1
ATOM 587 C C . VAL A 1 83 ? 33.032 -2.589 -50.618 1.00 85.00 83 VAL A C 1
ATOM 589 O O . VAL A 1 83 ? 32.375 -1.658 -51.079 1.00 85.00 83 VAL A O 1
ATOM 592 N N . VAL A 1 84 ? 34.191 -2.985 -51.147 1.00 90.44 84 VAL A N 1
ATOM 593 C CA . VAL A 1 84 ? 34.777 -2.410 -52.367 1.00 90.44 84 VAL A CA 1
ATOM 594 C C . VAL A 1 84 ? 34.555 -3.382 -53.519 1.00 90.44 84 VAL A C 1
ATOM 596 O O . VAL A 1 84 ? 34.991 -4.529 -53.449 1.00 90.44 84 VAL A O 1
ATOM 599 N N . CYS A 1 85 ? 33.887 -2.920 -54.576 1.00 92.06 85 CYS A N 1
ATOM 600 C CA . CYS A 1 85 ? 33.685 -3.693 -55.798 1.00 92.06 85 CYS A CA 1
ATOM 601 C C . CYS A 1 85 ? 34.729 -3.333 -56.872 1.00 92.06 85 CYS A C 1
ATOM 603 O O . CYS A 1 85 ? 35.230 -2.206 -56.881 1.00 92.06 85 CYS A O 1
ATOM 605 N N . PRO A 1 86 ? 35.053 -4.266 -57.789 1.00 92.12 86 PRO A N 1
ATOM 606 C CA . PRO A 1 86 ? 35.863 -3.973 -58.969 1.00 92.12 86 PRO A CA 1
ATOM 607 C C . PRO A 1 86 ? 35.229 -2.901 -59.868 1.00 92.12 86 PRO A C 1
ATOM 609 O O . PRO A 1 86 ? 34.025 -2.651 -59.806 1.00 92.12 86 PRO A O 1
ATOM 612 N N . TYR A 1 87 ? 36.032 -2.300 -60.748 1.00 92.81 87 TYR A N 1
ATOM 613 C CA . TYR A 1 87 ? 35.544 -1.317 -61.718 1.00 92.81 87 TYR A CA 1
ATOM 614 C C . TYR A 1 87 ? 34.450 -1.919 -62.619 1.00 92.81 87 TYR A C 1
ATOM 616 O O . TYR A 1 87 ? 34.615 -3.023 -63.135 1.00 92.81 87 TYR A O 1
ATOM 624 N N . GLY A 1 88 ? 33.336 -1.200 -62.790 1.00 92.81 88 GLY A N 1
ATOM 625 C CA . GLY A 1 88 ? 32.157 -1.674 -63.534 1.00 92.81 88 GLY A CA 1
ATOM 626 C C . GLY A 1 88 ? 31.172 -2.523 -62.718 1.00 92.81 88 GLY A C 1
ATOM 627 O O . GLY A 1 88 ? 30.241 -3.093 -63.282 1.00 92.81 88 GLY A O 1
ATOM 628 N N . TYR A 1 89 ? 31.359 -2.621 -61.397 1.00 94.06 89 TYR A N 1
ATOM 629 C CA . TYR A 1 89 ? 30.458 -3.338 -60.496 1.00 94.06 89 TYR A CA 1
ATOM 630 C C . TYR A 1 89 ? 30.028 -2.451 -59.323 1.00 94.06 89 TYR A C 1
ATOM 632 O O . TYR A 1 89 ? 30.824 -1.668 -58.804 1.00 94.06 89 TYR A O 1
ATOM 640 N N . TYR A 1 90 ? 28.789 -2.614 -58.852 1.00 92.06 90 TYR A N 1
ATOM 641 C CA . TYR A 1 90 ? 28.288 -1.965 -57.637 1.00 92.06 90 TYR A CA 1
ATOM 642 C C . TYR A 1 90 ? 27.831 -3.001 -56.605 1.00 92.06 90 TYR A C 1
ATOM 644 O O . TYR A 1 90 ? 27.409 -4.107 -56.953 1.00 92.06 90 TYR A O 1
ATOM 652 N N . PHE A 1 91 ? 27.939 -2.664 -55.317 1.00 91.19 91 PHE A N 1
ATOM 653 C CA . PHE A 1 91 ? 27.493 -3.555 -54.248 1.00 91.19 91 PHE A CA 1
ATOM 654 C C . PHE A 1 91 ? 25.969 -3.524 -54.136 1.00 91.19 91 PHE A C 1
ATOM 656 O O . PHE A 1 91 ? 25.383 -2.482 -53.837 1.00 91.19 91 PHE A O 1
ATOM 663 N N . TYR A 1 92 ? 25.326 -4.673 -54.334 1.00 91.75 92 TYR A N 1
ATOM 664 C CA . TYR A 1 92 ? 23.886 -4.812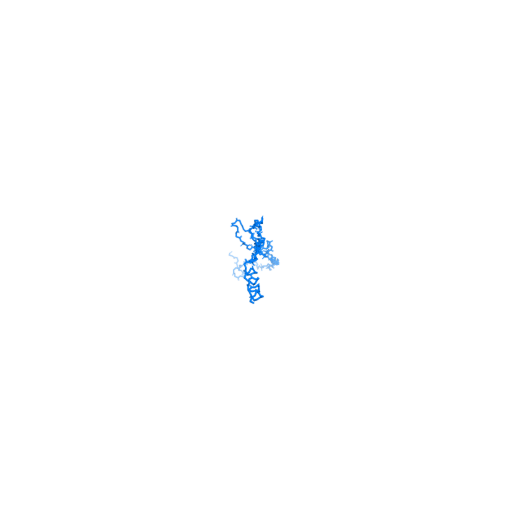 -54.167 1.00 91.75 92 TYR A CA 1
ATOM 665 C C . TYR A 1 92 ? 23.581 -5.463 -52.818 1.00 91.75 92 TYR A C 1
ATOM 667 O O . TYR A 1 92 ? 23.628 -6.688 -52.677 1.00 91.75 92 TYR A O 1
ATOM 675 N N . ALA A 1 93 ? 23.259 -4.623 -51.827 1.00 88.81 93 ALA A N 1
ATOM 676 C CA . ALA A 1 93 ? 23.003 -5.039 -50.447 1.00 88.81 93 ALA A CA 1
ATOM 677 C C . ALA A 1 93 ? 22.007 -6.211 -50.309 1.00 88.81 93 ALA A C 1
ATOM 679 O O . ALA A 1 93 ? 22.301 -7.116 -49.529 1.00 88.81 93 ALA A O 1
ATOM 680 N N . PRO A 1 94 ? 20.906 -6.293 -51.087 1.00 90.12 94 PRO A N 1
ATOM 681 C CA . PRO A 1 94 ? 19.973 -7.418 -50.977 1.00 90.12 94 PRO A CA 1
ATOM 682 C C . PRO A 1 94 ? 20.565 -8.787 -51.339 1.00 90.12 94 PRO A C 1
ATOM 684 O O . PRO A 1 94 ? 20.116 -9.800 -50.815 1.00 90.12 94 PRO A O 1
ATOM 687 N N . TYR A 1 95 ? 21.570 -8.838 -52.220 1.00 87.94 95 TYR A N 1
ATOM 688 C CA . TYR A 1 95 ? 22.250 -10.088 -52.587 1.00 87.94 95 TYR A CA 1
ATOM 689 C C . TYR A 1 95 ? 23.601 -10.268 -51.893 1.00 87.94 95 TYR A C 1
ATOM 691 O O . TYR A 1 95 ? 24.256 -11.286 -52.111 1.00 87.94 95 TYR A O 1
ATOM 699 N N . GLY A 1 96 ? 24.048 -9.276 -51.117 1.00 90.44 96 GLY A N 1
ATOM 700 C CA . GLY A 1 96 ? 25.345 -9.301 -50.445 1.00 90.44 96 GLY A CA 1
ATOM 701 C C . GLY A 1 96 ? 26.538 -9.467 -51.393 1.00 90.44 96 GLY A C 1
ATOM 702 O O . GLY A 1 96 ? 27.571 -9.981 -50.973 1.00 90.44 96 GLY A O 1
ATOM 703 N N . ARG A 1 97 ? 26.416 -9.072 -52.671 1.00 92.00 97 ARG A N 1
ATOM 704 C CA . ARG A 1 97 ? 27.472 -9.248 -53.683 1.00 92.00 97 ARG A CA 1
ATOM 705 C C . ARG A 1 97 ? 27.593 -8.063 -54.635 1.00 92.00 97 ARG A C 1
ATOM 707 O O . ARG A 1 97 ? 26.655 -7.286 -54.807 1.00 92.00 97 ARG A O 1
ATOM 714 N N . CYS A 1 98 ? 28.746 -7.973 -55.288 1.00 93.88 98 CYS A N 1
ATOM 715 C CA . CYS A 1 98 ? 28.964 -7.060 -56.404 1.00 93.88 98 CYS A CA 1
ATOM 716 C C . CYS A 1 98 ? 28.240 -7.575 -57.656 1.00 93.88 98 CYS A C 1
ATOM 718 O O . CYS A 1 98 ? 28.336 -8.759 -57.988 1.00 93.88 98 CYS A O 1
ATOM 720 N N . VAL A 1 99 ? 27.523 -6.694 -58.346 1.00 94.44 99 VAL A N 1
ATOM 721 C CA . VAL A 1 99 ? 26.832 -6.988 -59.611 1.00 94.44 99 VAL A CA 1
ATOM 722 C C . VAL A 1 99 ? 27.228 -5.955 -60.676 1.00 94.44 99 VAL A C 1
ATOM 724 O O . VAL A 1 99 ? 27.618 -4.848 -60.293 1.00 94.44 99 VAL A O 1
ATOM 727 N N . PRO A 1 100 ? 27.188 -6.292 -61.980 1.00 94.00 100 PRO A N 1
ATOM 728 C CA . PRO A 1 100 ? 27.542 -5.351 -63.042 1.00 94.00 100 PRO A CA 1
ATOM 729 C C . PRO A 1 100 ? 26.670 -4.095 -62.995 1.00 94.00 100 PRO 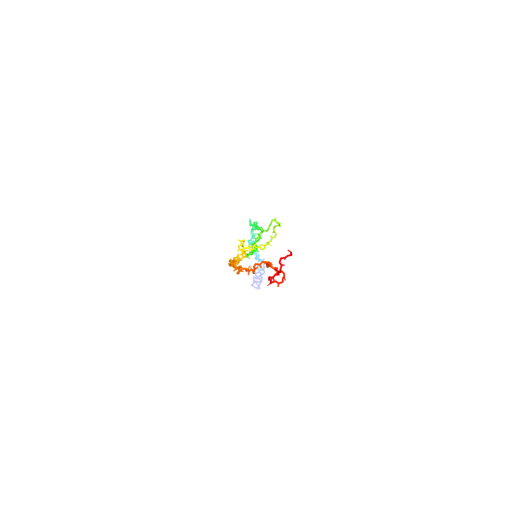A C 1
ATOM 731 O O . PRO A 1 100 ? 25.469 -4.186 -62.732 1.00 94.00 100 PRO A O 1
ATOM 734 N N . THR A 1 101 ? 27.263 -2.929 -63.245 1.00 87.25 101 THR A N 1
ATOM 735 C CA . THR A 1 101 ? 26.486 -1.708 -63.494 1.00 87.25 101 THR A CA 1
ATOM 736 C C . THR A 1 101 ? 25.691 -1.855 -64.800 1.00 87.25 101 THR A C 1
ATOM 738 O O . THR A 1 101 ? 26.261 -2.379 -65.760 1.00 87.25 101 THR A O 1
ATOM 741 N N . PRO A 1 102 ? 24.407 -1.452 -64.834 1.00 80.38 102 PRO A N 1
ATOM 742 C CA . PRO A 1 102 ? 23.592 -1.484 -66.049 1.00 80.38 102 PRO A CA 1
ATOM 743 C C . PRO A 1 102 ? 24.127 -0.564 -67.152 1.00 80.38 102 PRO A C 1
ATOM 745 O O . PRO A 1 102 ? 24.846 0.409 -66.822 1.00 80.38 102 PRO A O 1
#

Sequence (102 aa):
MSKTASILACGLVASIFSFNAHAFPGSSAPQVAASDIIEVRGFCGLGFHRGPYGACVPNGVPYGYVAPVVVAPYAAPVVAPRVVCPYGYYFYAPYGRCVPTP